Protein AF-A0A7S2HC19-F1 (afdb_monomer)

Sequence (156 aa):
CDGALRVVLGIREADRIEALALLLKNGTLLAQIEEARQACPVLFAEPGDLFKHRLDERMQSYDPDVFEYLGRTVAEPPSQNVSKPGSNAGGGVTPATPANWLMFRHIEGVGIGNEYRAINGGVRDVIGAWPRRDYWVYDQDGNYEDDVFCLPPEKC

Structure (mmCIF, N/CA/C/O backbone):
data_AF-A0A7S2HC19-F1
#
_entry.id   AF-A0A7S2HC19-F1
#
loop_
_atom_site.group_PDB
_atom_site.id
_atom_site.type_symbol
_atom_site.label_atom_id
_atom_site.label_alt_id
_atom_site.label_comp_id
_atom_site.label_asym_id
_atom_site.label_entity_id
_atom_site.label_seq_id
_atom_site.pdbx_PDB_ins_code
_atom_site.Cartn_x
_atom_site.Cartn_y
_atom_site.Cartn_z
_atom_site.occupancy
_atom_site.B_iso_or_equiv
_atom_site.auth_seq_id
_atom_site.auth_comp_id
_atom_site.auth_asym_id
_atom_site.auth_atom_id
_atom_site.pdbx_PDB_model_num
ATOM 1 N N . CYS A 1 1 ? 11.451 -30.133 36.064 1.00 52.66 1 CYS A N 1
ATOM 2 C CA . CYS A 1 1 ? 11.146 -28.701 36.276 1.00 52.66 1 CYS A CA 1
ATOM 3 C C . CYS A 1 1 ? 10.152 -28.116 35.255 1.00 52.66 1 CYS A C 1
ATOM 5 O O . CYS A 1 1 ? 10.095 -26.902 35.135 1.00 52.66 1 CYS A O 1
ATOM 7 N N . ASP A 1 2 ? 9.311 -28.923 34.589 1.00 51.03 2 ASP A N 1
ATOM 8 C CA . ASP A 1 2 ? 8.400 -28.439 33.527 1.00 51.03 2 ASP A CA 1
ATOM 9 C C . ASP A 1 2 ? 7.034 -27.919 34.011 1.00 51.03 2 ASP A C 1
ATOM 11 O O . ASP A 1 2 ? 6.373 -27.150 33.315 1.00 51.03 2 ASP A O 1
ATOM 15 N N . GLY A 1 3 ? 6.589 -28.309 35.210 1.00 48.28 3 GLY A N 1
ATOM 16 C CA . GLY A 1 3 ? 5.249 -27.963 35.704 1.00 48.28 3 GLY A CA 1
ATOM 17 C C . GLY A 1 3 ? 5.068 -26.478 36.036 1.00 48.28 3 GLY A C 1
ATOM 18 O O . GLY A 1 3 ? 4.022 -25.906 35.749 1.00 48.28 3 GLY A O 1
ATOM 19 N N . ALA A 1 4 ? 6.098 -25.830 36.586 1.00 50.53 4 ALA A N 1
ATOM 20 C CA . ALA A 1 4 ? 6.021 -24.425 36.991 1.00 50.53 4 ALA A CA 1
ATOM 21 C C . ALA A 1 4 ? 6.001 -23.461 35.789 1.00 50.53 4 ALA A C 1
ATOM 23 O O . ALA A 1 4 ? 5.319 -22.441 35.833 1.00 50.53 4 ALA A O 1
ATOM 24 N N . LEU A 1 5 ? 6.691 -23.803 34.692 1.00 43.38 5 LEU A N 1
ATOM 25 C CA . LEU A 1 5 ? 6.758 -22.959 33.494 1.00 43.38 5 LEU A CA 1
ATOM 26 C C . LEU A 1 5 ? 5.412 -22.915 32.747 1.00 43.38 5 LEU A C 1
ATOM 28 O O . LEU A 1 5 ? 4.987 -21.849 32.307 1.00 43.38 5 LEU A O 1
ATOM 32 N N . ARG A 1 6 ? 4.706 -24.055 32.662 1.00 45.81 6 ARG A N 1
ATOM 33 C CA . ARG A 1 6 ? 3.358 -24.133 32.065 1.00 45.81 6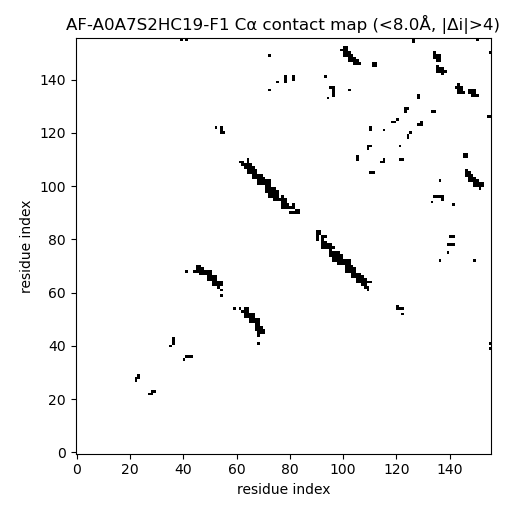 ARG A CA 1
ATOM 34 C C . ARG A 1 6 ? 2.318 -23.339 32.853 1.00 45.81 6 ARG A C 1
ATOM 36 O O . ARG A 1 6 ? 1.478 -22.685 32.246 1.00 45.81 6 ARG A O 1
ATOM 43 N N . VAL A 1 7 ? 2.394 -23.358 34.184 1.00 51.41 7 VAL A N 1
ATOM 44 C CA . VAL A 1 7 ? 1.471 -22.599 35.044 1.00 51.41 7 VAL A CA 1
ATOM 45 C C . VAL A 1 7 ? 1.694 -21.090 34.894 1.00 51.41 7 VAL A C 1
ATOM 47 O O . VAL A 1 7 ? 0.731 -20.345 34.754 1.00 51.41 7 VAL A O 1
ATOM 50 N N . VAL A 1 8 ? 2.948 -20.628 34.829 1.00 48.12 8 VAL A N 1
ATOM 51 C CA . VAL A 1 8 ? 3.264 -19.197 34.645 1.00 48.12 8 VAL A CA 1
ATOM 52 C C . VAL A 1 8 ? 2.847 -18.677 33.262 1.00 48.12 8 VAL A C 1
ATOM 54 O O . VAL A 1 8 ? 2.397 -17.536 33.155 1.00 48.12 8 VAL A O 1
ATOM 57 N N . LEU A 1 9 ? 2.956 -19.495 32.209 1.00 46.69 9 LEU A N 1
ATOM 58 C CA . LEU A 1 9 ? 2.470 -19.131 30.873 1.00 46.69 9 LEU A CA 1
ATOM 59 C C . LEU A 1 9 ? 0.935 -19.052 30.822 1.00 46.69 9 LEU A C 1
ATOM 61 O O . LEU A 1 9 ? 0.409 -18.078 30.291 1.00 46.69 9 LEU A O 1
ATOM 65 N N . GLY A 1 10 ? 0.228 -19.997 31.454 1.00 54.78 10 GLY A N 1
ATOM 66 C CA . GLY A 1 10 ? -1.239 -19.989 31.516 1.00 54.78 10 GLY A CA 1
ATOM 67 C C . GLY A 1 10 ? -1.827 -18.824 32.324 1.00 54.78 10 GLY A C 1
ATOM 68 O O . GLY A 1 10 ? -2.855 -18.273 31.941 1.00 54.78 10 GLY A O 1
ATOM 69 N N . ILE A 1 11 ? -1.155 -18.391 33.399 1.00 58.84 11 ILE A N 1
ATOM 70 C CA . ILE A 1 11 ? -1.579 -17.220 34.191 1.00 58.84 11 ILE A CA 1
ATOM 71 C C . ILE A 1 11 ? -1.459 -15.931 33.362 1.00 58.84 11 ILE A C 1
ATOM 73 O O . ILE A 1 11 ? -2.384 -15.128 33.327 1.00 58.84 11 ILE A O 1
ATOM 77 N N . ARG A 1 12 ? -0.367 -15.765 32.602 1.00 63.94 12 ARG A N 1
ATOM 78 C CA . ARG A 1 12 ? -0.167 -14.579 31.747 1.00 63.94 12 ARG A CA 1
ATOM 79 C C . ARG A 1 12 ? -1.137 -14.501 30.568 1.00 63.94 12 ARG A C 1
ATOM 81 O O . ARG A 1 12 ? -1.430 -13.401 30.102 1.00 63.94 12 ARG A O 1
ATOM 88 N N . GLU A 1 13 ? -1.604 -15.636 30.058 1.00 69.31 13 GLU A N 1
ATOM 89 C CA . GLU A 1 13 ? -2.648 -15.669 29.028 1.00 69.31 13 GLU A CA 1
ATOM 90 C C . GLU A 1 13 ? -4.023 -15.317 29.601 1.00 69.31 13 GLU A C 1
ATOM 92 O O . GLU A 1 13 ? -4.741 -14.529 28.987 1.00 69.31 13 GLU A O 1
ATOM 97 N N . ALA A 1 14 ? -4.362 -15.819 30.792 1.00 70.94 14 ALA A N 1
ATOM 98 C CA . ALA A 1 14 ? -5.612 -15.485 31.472 1.00 70.94 14 ALA A CA 1
ATOM 99 C C . ALA A 1 14 ? -5.708 -13.982 31.789 1.00 70.94 14 ALA A C 1
ATOM 101 O O . ALA A 1 14 ? -6.707 -13.352 31.442 1.00 70.94 14 ALA A O 1
ATOM 102 N N . ASP A 1 15 ? -4.635 -13.388 32.320 1.00 76.06 15 ASP A N 1
ATOM 103 C CA . ASP A 1 15 ? -4.573 -11.950 32.613 1.00 76.06 15 ASP A CA 1
ATOM 104 C C . ASP A 1 15 ? -4.735 -11.097 31.337 1.00 76.06 15 ASP A C 1
ATOM 106 O O . ASP A 1 15 ? -5.389 -10.051 31.341 1.00 76.06 15 ASP A O 1
ATOM 110 N N . ARG A 1 16 ? -4.173 -11.550 30.204 1.00 76.19 16 ARG A N 1
ATOM 111 C CA . ARG A 1 16 ? -4.327 -10.882 28.898 1.00 76.19 16 ARG A CA 1
ATOM 112 C C . ARG A 1 16 ? -5.751 -10.976 28.359 1.00 76.19 16 ARG A C 1
ATOM 114 O O . ARG A 1 16 ? -6.249 -9.994 27.811 1.00 76.19 16 ARG A O 1
ATOM 121 N N . ILE A 1 17 ? -6.398 -12.131 28.507 1.00 77.88 17 ILE A N 1
ATOM 122 C CA . ILE A 1 17 ? -7.790 -12.342 28.091 1.00 77.88 17 ILE A CA 1
ATOM 123 C C . ILE A 1 17 ? -8.732 -11.479 28.933 1.00 77.88 17 ILE A C 1
ATOM 125 O O . ILE A 1 17 ? -9.633 -10.849 28.382 1.00 77.88 17 ILE A O 1
ATOM 129 N N . GLU A 1 18 ? -8.509 -11.393 30.244 1.00 78.50 18 GLU A N 1
ATOM 130 C CA . GLU A 1 18 ? -9.337 -10.585 31.141 1.00 78.50 18 GLU A CA 1
ATOM 131 C C . GLU A 1 18 ? -9.161 -9.079 30.879 1.00 78.50 18 GLU A C 1
ATOM 133 O O . GLU A 1 18 ? -10.149 -8.345 30.805 1.00 78.50 18 GLU A O 1
ATOM 138 N N . ALA A 1 19 ? -7.932 -8.624 30.605 1.00 71.75 19 ALA A N 1
ATOM 139 C CA . ALA A 1 19 ? -7.665 -7.251 30.174 1.00 71.75 19 ALA A CA 1
ATOM 140 C C . ALA A 1 19 ? -8.330 -6.913 28.824 1.00 71.75 19 ALA A C 1
ATOM 142 O O . ALA A 1 19 ? -8.943 -5.853 28.688 1.00 71.75 19 ALA A O 1
ATOM 143 N N . LEU A 1 20 ? -8.264 -7.819 27.839 1.00 70.50 20 LEU A N 1
ATOM 144 C CA . LEU A 1 20 ? -8.956 -7.670 26.552 1.00 70.50 20 LEU A CA 1
ATOM 145 C C . LEU A 1 20 ? -10.477 -7.627 26.727 1.00 70.50 20 LEU A C 1
ATOM 147 O O . LEU A 1 20 ? -11.138 -6.780 26.129 1.00 70.50 20 LEU A O 1
ATOM 151 N N . ALA A 1 21 ? -11.031 -8.495 27.575 1.00 73.31 21 ALA A N 1
ATOM 152 C CA . ALA A 1 21 ? -12.456 -8.514 27.883 1.00 73.31 21 ALA A CA 1
ATOM 153 C C . ALA A 1 21 ? -12.907 -7.206 28.548 1.00 73.31 21 ALA A C 1
ATOM 155 O O . ALA A 1 21 ? -13.965 -6.685 28.204 1.00 73.31 21 ALA A O 1
ATOM 156 N N . LEU A 1 22 ? -12.100 -6.636 29.448 1.00 72.69 22 LEU A N 1
ATOM 157 C CA . LEU A 1 22 ? -12.386 -5.353 30.089 1.00 72.69 22 LEU A CA 1
ATOM 158 C C . LEU A 1 22 ? -12.333 -4.184 29.088 1.00 72.69 22 LEU A C 1
ATOM 160 O O . LEU A 1 22 ? -13.219 -3.329 29.093 1.00 72.69 22 LEU A O 1
ATOM 164 N N . LEU A 1 23 ? -11.336 -4.168 28.196 1.00 65.94 23 LEU A N 1
ATOM 165 C CA . LEU A 1 23 ? -11.201 -3.162 27.133 1.00 65.94 23 LEU A CA 1
ATOM 166 C C . LEU A 1 23 ? -12.343 -3.239 26.105 1.00 65.94 23 LEU A C 1
ATOM 168 O O . LEU A 1 23 ? -12.836 -2.205 25.652 1.00 65.94 23 LEU A O 1
ATOM 172 N N . LEU A 1 24 ? -12.799 -4.451 25.774 1.00 71.50 24 LEU A N 1
ATOM 173 C CA . LEU A 1 24 ? -13.993 -4.674 24.954 1.00 71.50 24 LEU A CA 1
ATOM 174 C C . LEU A 1 24 ? -15.256 -4.169 25.662 1.00 71.50 24 LEU A C 1
ATOM 176 O O . LEU A 1 24 ? -16.065 -3.467 25.059 1.00 71.50 24 LEU A O 1
ATOM 180 N N . LYS A 1 25 ? -15.411 -4.483 26.953 1.00 74.06 25 LYS A N 1
ATOM 181 C CA . LYS A 1 25 ? -16.595 -4.129 27.752 1.00 74.06 25 LYS A CA 1
ATOM 182 C C . LYS A 1 25 ? -16.734 -2.622 27.982 1.00 74.06 25 LYS A C 1
ATOM 184 O O . LYS A 1 25 ? -17.853 -2.132 28.095 1.00 74.06 25 LYS A O 1
ATOM 189 N N . ASN A 1 26 ? -15.617 -1.896 28.002 1.00 74.94 26 ASN A N 1
ATOM 190 C CA . ASN A 1 26 ? -15.588 -0.442 28.165 1.00 74.94 26 ASN A CA 1
ATOM 191 C C . ASN A 1 26 ? -15.689 0.326 26.833 1.00 74.94 26 ASN A C 1
ATOM 193 O O . ASN A 1 26 ? -15.662 1.554 26.843 1.00 74.94 26 ASN A O 1
ATOM 197 N N . GLY A 1 27 ? -15.770 -0.365 25.689 1.00 73.81 27 GLY A N 1
ATOM 198 C CA . GLY A 1 27 ? -15.866 0.253 24.360 1.00 73.81 27 GLY A CA 1
ATOM 199 C C . GLY A 1 27 ? -14.595 0.969 23.884 1.00 73.81 27 GLY A C 1
ATOM 200 O O . GLY A 1 27 ? -14.533 1.402 22.734 1.00 73.81 27 GLY A O 1
ATOM 201 N N . THR A 1 28 ? -13.558 1.057 24.722 1.00 79.06 28 THR A N 1
ATOM 202 C CA . THR A 1 28 ? -12.300 1.746 24.413 1.00 79.06 28 THR A CA 1
ATOM 203 C C . THR A 1 28 ? -11.525 1.044 23.305 1.00 79.06 28 THR A C 1
ATOM 205 O O . THR A 1 28 ? -10.952 1.718 22.457 1.00 79.06 28 THR A O 1
ATOM 208 N N . LEU A 1 29 ? -11.556 -0.293 23.255 1.00 79.25 29 LEU A N 1
ATOM 209 C CA . LEU A 1 29 ? -10.878 -1.043 22.193 1.00 79.25 29 LEU A CA 1
ATOM 210 C C . LEU A 1 29 ? -11.509 -0.803 20.818 1.00 79.25 29 LEU A C 1
ATOM 212 O O . LEU A 1 29 ? -10.794 -0.652 19.836 1.00 79.25 29 LEU A O 1
ATOM 216 N N . LEU A 1 30 ? -12.842 -0.754 20.743 1.00 82.38 30 LEU A N 1
ATOM 217 C CA . LEU A 1 30 ? -13.546 -0.519 19.480 1.00 82.38 30 LEU A CA 1
ATOM 218 C C . LEU A 1 30 ? -13.263 0.888 18.947 1.00 82.38 30 LEU A C 1
ATOM 220 O O . LEU A 1 30 ? -12.978 1.038 17.764 1.00 82.38 30 LEU A O 1
ATOM 224 N N . ALA A 1 31 ? -13.266 1.894 19.827 1.00 83.12 31 ALA A N 1
ATOM 225 C CA . ALA A 1 31 ? -12.891 3.259 19.468 1.00 83.12 31 ALA A CA 1
ATOM 226 C C . ALA A 1 31 ? -11.437 3.349 18.974 1.00 83.12 31 ALA A C 1
ATOM 228 O O . ALA A 1 31 ? -11.184 3.982 17.957 1.00 83.12 31 ALA A O 1
ATOM 229 N N . GLN A 1 32 ? -10.499 2.666 19.641 1.00 83.31 32 GLN A N 1
ATOM 230 C CA . GLN A 1 32 ? -9.091 2.631 19.227 1.00 83.31 32 GLN A CA 1
ATOM 231 C C . GLN A 1 32 ? -8.879 1.910 17.892 1.00 83.31 32 GLN A C 1
ATOM 233 O O . GLN A 1 32 ? -8.052 2.335 17.092 1.00 83.31 32 GLN A O 1
ATOM 238 N N . ILE A 1 33 ? -9.614 0.824 17.633 1.00 85.81 33 ILE A N 1
ATOM 239 C CA . ILE A 1 33 ? -9.564 0.125 16.342 1.00 85.81 33 ILE A CA 1
ATOM 240 C C . ILE A 1 33 ? -10.112 1.024 15.233 1.00 85.81 33 ILE A C 1
ATOM 242 O O . ILE A 1 33 ? -9.538 1.057 14.149 1.00 85.81 33 ILE A O 1
ATOM 246 N N . GLU A 1 34 ? -11.194 1.755 15.492 1.00 85.56 34 GLU A N 1
ATOM 247 C CA . GLU A 1 34 ? -11.772 2.676 14.515 1.00 85.56 34 GLU A CA 1
ATOM 248 C C . GLU A 1 34 ? -10.847 3.869 14.239 1.00 85.56 34 GLU A C 1
ATOM 250 O O . GLU A 1 34 ? -10.609 4.211 13.084 1.00 85.56 34 GLU A O 1
ATOM 255 N N . GLU A 1 35 ? -10.241 4.446 15.278 1.00 85.12 35 GLU A N 1
ATOM 256 C CA . GLU A 1 35 ? -9.218 5.486 15.137 1.00 85.12 35 GLU A CA 1
ATOM 257 C C . GLU A 1 35 ? -8.018 4.975 14.326 1.00 85.12 35 GLU A C 1
ATOM 259 O O . GLU A 1 35 ? -7.572 5.634 13.388 1.00 85.12 35 GLU A O 1
ATOM 264 N N . ALA A 1 36 ? -7.540 3.760 14.612 1.00 83.12 36 ALA A N 1
ATOM 265 C CA . ALA A 1 36 ? -6.468 3.130 13.847 1.00 83.12 36 ALA A CA 1
ATOM 266 C C . ALA A 1 36 ? -6.868 2.868 12.386 1.00 83.12 36 ALA A C 1
ATOM 268 O O . ALA A 1 36 ? -6.046 3.052 11.489 1.00 83.12 36 ALA A O 1
ATOM 269 N N . ARG A 1 37 ? -8.121 2.473 12.129 1.00 84.31 37 ARG A N 1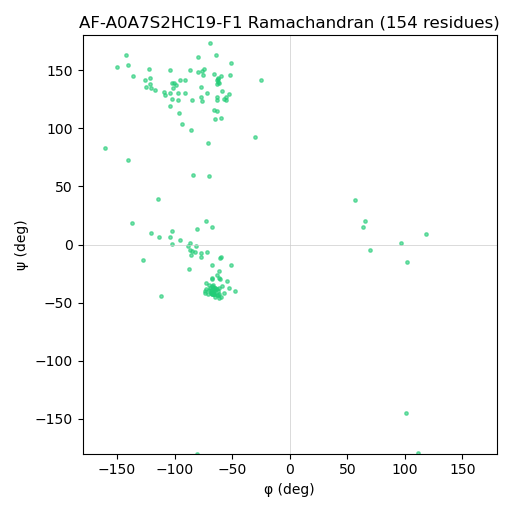
ATOM 270 C CA . ARG A 1 37 ? -8.659 2.268 10.776 1.00 84.31 37 ARG A CA 1
ATOM 271 C C . ARG A 1 37 ? -8.717 3.574 9.989 1.00 84.31 37 ARG A C 1
ATOM 273 O O . ARG A 1 37 ? -8.436 3.567 8.797 1.00 84.31 37 ARG A O 1
ATOM 280 N N . GLN A 1 38 ? -9.043 4.685 10.642 1.00 80.75 38 GLN A N 1
ATOM 281 C CA . GLN A 1 38 ? -9.041 6.007 10.015 1.00 80.75 38 GLN A CA 1
ATOM 282 C C . GLN A 1 38 ? -7.620 6.526 9.775 1.00 80.75 38 GLN A C 1
ATOM 284 O O . GLN A 1 38 ? -7.361 7.127 8.735 1.00 80.75 38 GLN A O 1
ATOM 289 N N . ALA A 1 39 ? -6.699 6.274 10.708 1.00 80.06 39 ALA A N 1
ATOM 290 C CA . ALA A 1 39 ? -5.313 6.719 10.610 1.00 80.06 39 ALA A CA 1
ATOM 291 C C . ALA A 1 39 ? -4.493 5.920 9.584 1.00 80.06 39 ALA A C 1
ATOM 293 O O . ALA A 1 39 ? -3.682 6.503 8.873 1.00 80.06 39 ALA A O 1
ATOM 294 N N . CYS A 1 40 ? -4.690 4.600 9.505 1.00 85.12 40 CYS A N 1
ATOM 295 C CA . CYS A 1 40 ? -3.937 3.715 8.615 1.00 85.12 40 CYS A CA 1
ATOM 296 C C . CYS A 1 40 ? -4.861 2.644 7.996 1.00 85.12 40 CYS A C 1
ATOM 298 O O . CYS A 1 40 ? -4.810 1.465 8.371 1.00 85.12 40 CYS A O 1
ATOM 300 N N . PRO A 1 41 ? -5.731 3.029 7.043 1.00 85.12 41 PRO A N 1
ATOM 301 C CA . PRO A 1 41 ? -6.776 2.153 6.506 1.00 85.12 41 PRO A CA 1
ATOM 302 C C . PRO A 1 41 ? -6.228 0.892 5.834 1.00 85.12 41 PRO A C 1
ATOM 304 O O . PRO A 1 41 ? -6.854 -0.163 5.904 1.00 85.12 41 PRO A O 1
ATOM 307 N N . VAL A 1 42 ? -5.024 0.958 5.257 1.00 86.81 42 VAL A N 1
ATOM 308 C CA . VAL A 1 42 ? -4.383 -0.188 4.593 1.00 86.81 42 VAL A CA 1
ATOM 309 C C . VAL A 1 42 ? -4.117 -1.368 5.537 1.00 86.81 42 VAL A C 1
ATOM 311 O O . VAL A 1 42 ? -4.129 -2.518 5.106 1.00 86.81 42 VAL A O 1
ATOM 314 N N . LEU A 1 43 ? -3.908 -1.130 6.840 1.00 84.25 43 LEU A N 1
ATOM 315 C CA . LEU A 1 43 ? -3.670 -2.219 7.798 1.00 84.25 43 LEU A CA 1
ATOM 316 C C . LEU A 1 43 ? -4.902 -3.105 8.001 1.00 84.25 43 LEU A C 1
ATOM 318 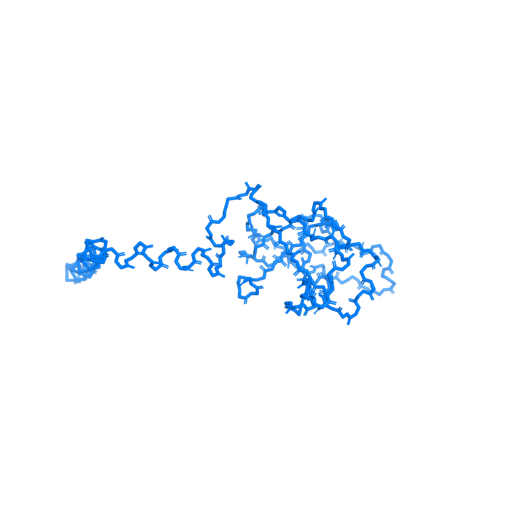O O . LEU A 1 43 ? -4.767 -4.225 8.492 1.00 84.25 43 LEU A O 1
ATOM 322 N N . PHE A 1 44 ? -6.077 -2.611 7.614 1.00 89.00 44 PHE A N 1
ATOM 323 C CA . PHE A 1 44 ? -7.362 -3.287 7.742 1.00 89.00 44 PHE A CA 1
ATOM 324 C C . PHE A 1 44 ? -7.982 -3.642 6.389 1.00 89.00 44 PHE A C 1
ATOM 326 O O . PHE A 1 44 ? -9.138 -4.060 6.361 1.00 89.00 44 PHE A O 1
ATOM 333 N N . ALA A 1 45 ? -7.244 -3.433 5.301 1.00 92.25 45 ALA A N 1
ATOM 334 C CA . ALA A 1 45 ? -7.736 -3.603 3.948 1.00 92.25 45 ALA A CA 1
ATOM 335 C C . ALA A 1 45 ? -7.594 -5.041 3.456 1.00 92.25 45 ALA A C 1
ATOM 337 O O . ALA A 1 45 ? -6.665 -5.767 3.833 1.00 92.25 45 ALA A O 1
ATOM 338 N N . GLU A 1 46 ? -8.502 -5.426 2.571 1.00 95.44 46 GLU A N 1
ATOM 339 C CA . GLU A 1 46 ? -8.488 -6.696 1.858 1.00 95.44 46 GLU A CA 1
ATOM 340 C C . GLU A 1 46 ? -8.022 -6.483 0.408 1.00 95.44 46 GLU A C 1
ATOM 342 O O . GLU A 1 46 ? -8.217 -5.401 -0.154 1.00 95.44 46 GLU A O 1
ATOM 347 N N . PRO A 1 47 ? -7.365 -7.475 -0.224 1.00 96.88 47 PRO A N 1
ATOM 348 C CA . PRO A 1 47 ? -7.005 -7.370 -1.634 1.00 96.88 47 PRO A CA 1
ATOM 349 C C . PRO A 1 47 ? -8.222 -7.025 -2.509 1.00 96.88 47 PRO A C 1
ATOM 351 O O . PRO A 1 47 ? -9.254 -7.688 -2.418 1.00 96.88 47 PRO A O 1
ATOM 354 N N . GLY A 1 48 ? -8.085 -6.001 -3.352 1.00 96.25 48 GLY A N 1
ATOM 355 C CA . GLY A 1 48 ? -9.166 -5.416 -4.153 1.00 96.25 48 GLY A CA 1
ATOM 356 C C . GLY A 1 48 ? -9.730 -4.103 -3.596 1.00 96.25 48 GLY A C 1
ATOM 357 O O . GLY A 1 48 ? -10.403 -3.374 -4.327 1.00 96.25 48 GLY A O 1
ATOM 358 N N . ASP A 1 49 ? -9.441 -3.758 -2.335 1.00 96.19 49 ASP A N 1
ATOM 359 C CA . ASP A 1 49 ? -9.848 -2.471 -1.764 1.00 96.19 49 ASP A CA 1
ATOM 360 C C . ASP A 1 49 ? -9.184 -1.298 -2.496 1.00 96.19 49 ASP A C 1
ATOM 362 O O . ASP A 1 49 ? -7.990 -1.324 -2.817 1.00 96.19 49 ASP A O 1
ATOM 366 N N . LEU A 1 50 ? -9.968 -0.243 -2.734 1.00 94.44 50 LEU A N 1
ATOM 367 C CA . LEU A 1 50 ? -9.534 0.939 -3.472 1.00 94.44 50 LEU A CA 1
ATOM 368 C C . LEU A 1 50 ? -9.192 2.106 -2.544 1.00 94.44 50 LEU A C 1
ATOM 370 O O . LEU A 1 50 ? -9.966 2.486 -1.666 1.00 94.44 50 LEU A O 1
ATOM 374 N N . PHE A 1 51 ? -8.066 2.750 -2.828 1.00 88.88 51 PHE A N 1
ATOM 375 C CA . PHE A 1 51 ? -7.553 3.917 -2.128 1.00 88.88 51 PHE A CA 1
ATOM 376 C C . PHE A 1 51 ? -7.495 5.094 -3.082 1.00 88.88 51 PHE A C 1
ATOM 378 O O . PHE A 1 51 ? -6.982 4.984 -4.193 1.00 88.88 51 PHE A O 1
ATOM 385 N N . LYS A 1 52 ? -7.994 6.241 -2.629 1.00 87.75 52 LYS A N 1
ATOM 386 C CA . LYS A 1 52 ? -7.856 7.500 -3.356 1.00 87.75 52 LYS A CA 1
ATOM 387 C C . LYS A 1 52 ? -6.797 8.340 -2.676 1.00 87.75 52 LYS A C 1
ATOM 389 O O . LYS A 1 52 ? -6.957 8.707 -1.514 1.00 87.75 52 LYS A O 1
ATOM 394 N N . HIS A 1 53 ? -5.742 8.665 -3.405 1.00 79.81 53 HIS A N 1
ATOM 395 C CA . HIS A 1 53 ? -4.771 9.654 -2.974 1.00 79.81 53 HIS A CA 1
ATOM 396 C C . HIS A 1 53 ? -5.033 10.948 -3.729 1.00 79.81 53 HIS A C 1
ATOM 398 O O . HIS A 1 53 ? -5.053 10.979 -4.960 1.00 79.81 53 HIS A O 1
ATOM 404 N N . ARG A 1 54 ? -5.225 12.034 -2.985 1.00 70.31 54 ARG A N 1
ATOM 405 C CA . ARG A 1 54 ? -5.211 13.366 -3.571 1.00 70.31 54 ARG A CA 1
ATOM 406 C C . ARG A 1 54 ? -3.825 13.950 -3.356 1.00 70.31 54 ARG A C 1
ATOM 408 O O . ARG A 1 54 ? -3.375 14.042 -2.216 1.00 70.31 54 ARG A O 1
ATOM 415 N N . LEU A 1 55 ? -3.192 14.360 -4.450 1.00 63.19 55 LEU A N 1
ATOM 416 C CA . LEU A 1 55 ? -2.067 15.289 -4.406 1.00 63.19 55 LEU A CA 1
ATOM 417 C C . LEU A 1 55 ? -2.492 16.518 -3.578 1.00 63.19 55 LEU A C 1
ATOM 419 O O . LEU A 1 55 ? -3.671 16.874 -3.598 1.00 63.19 55 LEU A O 1
ATOM 423 N N . ASP A 1 56 ? -1.549 17.106 -2.834 1.00 63.81 56 ASP A N 1
ATOM 424 C CA . ASP A 1 56 ? -1.687 18.296 -1.966 1.00 63.81 56 ASP A CA 1
ATOM 425 C C . ASP A 1 56 ? -2.846 19.236 -2.377 1.00 63.81 56 ASP A C 1
ATOM 427 O O . ASP A 1 56 ? -3.054 19.501 -3.560 1.00 63.81 56 ASP A O 1
ATOM 431 N N . GLU A 1 57 ? -3.577 19.818 -1.416 1.00 61.00 57 GLU A N 1
ATOM 432 C CA . GLU A 1 57 ? -4.624 20.827 -1.664 1.00 61.00 57 GLU A CA 1
ATOM 433 C C . GLU A 1 57 ? -4.182 22.002 -2.554 1.00 61.00 57 GLU A C 1
ATOM 435 O O . GLU A 1 57 ? -5.026 22.720 -3.086 1.00 61.00 57 GLU A O 1
ATOM 440 N N . ARG A 1 58 ? -2.878 22.220 -2.731 1.00 58.81 58 ARG A N 1
ATOM 441 C CA . ARG A 1 58 ? -2.285 23.198 -3.658 1.00 58.81 58 ARG A CA 1
ATOM 442 C C . ARG A 1 58 ? -2.295 22.749 -5.126 1.00 58.81 58 ARG A C 1
ATOM 444 O O . ARG A 1 58 ? -2.030 23.562 -6.007 1.00 58.81 58 ARG A O 1
ATOM 451 N N . MET A 1 59 ? -2.616 21.488 -5.397 1.00 56.62 59 MET A N 1
ATOM 452 C CA . MET A 1 59 ? -2.622 20.826 -6.706 1.00 56.62 59 MET A CA 1
ATOM 453 C C . MET A 1 59 ? -4.042 20.424 -7.145 1.00 56.62 59 MET A C 1
ATOM 455 O O . MET A 1 59 ? -4.255 19.373 -7.742 1.00 56.62 59 MET A O 1
ATOM 459 N N . GLN A 1 60 ? -5.031 21.286 -6.881 1.00 58.59 60 GLN A N 1
ATOM 460 C CA . GLN A 1 60 ? -6.468 21.032 -7.116 1.00 58.59 60 GLN A CA 1
ATOM 461 C C . GLN A 1 60 ? -6.855 20.733 -8.573 1.00 58.59 60 GLN A C 1
ATOM 463 O O . GLN A 1 60 ? -7.994 20.344 -8.820 1.00 58.59 60 GLN A O 1
ATOM 468 N N . SER A 1 61 ? -5.948 20.942 -9.529 1.00 62.59 61 SER A N 1
ATOM 469 C CA . SER A 1 61 ? -6.177 20.714 -10.956 1.00 62.59 61 SER A CA 1
ATOM 470 C C . SER A 1 61 ? -5.956 19.272 -11.412 1.00 62.59 61 SER A C 1
ATOM 472 O O . SER A 1 61 ? -6.186 18.995 -12.584 1.00 62.59 61 SER A O 1
ATOM 474 N N . TYR A 1 62 ? -5.476 18.382 -10.540 1.00 66.94 62 TYR A N 1
ATOM 475 C CA . TYR A 1 62 ? -5.236 16.985 -10.893 1.00 66.94 62 TYR A CA 1
ATOM 476 C C . TYR A 1 62 ? -6.346 16.083 -10.368 1.00 66.94 62 TYR A C 1
ATOM 478 O O . TYR A 1 62 ? -6.817 16.238 -9.235 1.00 66.94 62 TYR A O 1
ATOM 486 N N . ASP A 1 63 ? -6.734 15.126 -11.206 1.00 74.44 63 ASP A N 1
ATOM 487 C CA . ASP A 1 63 ? -7.602 14.035 -10.794 1.00 74.44 63 ASP A CA 1
ATOM 488 C C . ASP A 1 63 ? -6.907 13.209 -9.700 1.00 74.44 63 ASP A C 1
ATOM 490 O O . ASP A 1 63 ? -5.682 13.051 -9.726 1.00 74.44 63 ASP A O 1
ATOM 494 N N . PRO A 1 64 ? -7.660 12.723 -8.698 1.00 80.38 64 PRO A N 1
ATOM 495 C CA . PRO A 1 64 ? -7.094 11.884 -7.654 1.00 80.38 64 PRO A CA 1
ATOM 496 C C . PRO A 1 64 ? -6.563 10.583 -8.255 1.00 80.38 64 PRO A C 1
ATOM 498 O O . PRO A 1 64 ? -7.206 9.982 -9.114 1.00 80.38 64 PRO A O 1
ATOM 501 N N . ASP A 1 65 ? -5.427 10.119 -7.746 1.00 82.88 65 ASP A N 1
ATOM 502 C CA . ASP A 1 65 ? -4.917 8.804 -8.100 1.00 82.88 65 ASP A CA 1
ATOM 503 C C . ASP A 1 65 ? -5.706 7.727 -7.351 1.00 82.88 65 ASP A C 1
ATOM 505 O O . ASP A 1 65 ? -5.965 7.839 -6.145 1.00 82.88 65 ASP A O 1
ATOM 509 N N . VAL A 1 66 ? -6.080 6.675 -8.074 1.00 88.94 66 VAL A N 1
ATOM 510 C CA . VAL A 1 66 ? -6.772 5.505 -7.538 1.00 88.94 66 VAL A CA 1
ATOM 511 C C . VAL A 1 66 ? -5.815 4.325 -7.532 1.00 88.94 66 VAL A C 1
ATOM 513 O O . VAL A 1 66 ? -5.209 3.986 -8.551 1.00 88.94 66 VAL A O 1
ATOM 516 N N . PHE A 1 67 ? -5.710 3.685 -6.375 1.00 90.94 67 PHE A N 1
ATOM 517 C CA . PHE A 1 67 ? -4.874 2.518 -6.152 1.00 90.94 67 PHE A CA 1
ATOM 518 C C . PHE A 1 67 ? -5.723 1.352 -5.678 1.00 90.94 67 PHE A C 1
ATOM 520 O O . PHE A 1 67 ? -6.578 1.526 -4.817 1.00 90.94 67 PHE A O 1
ATOM 5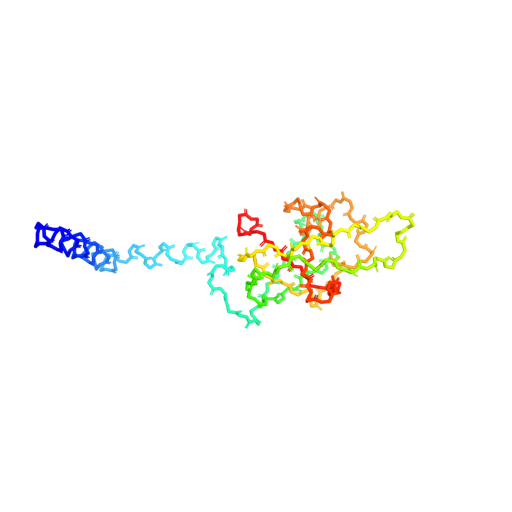27 N N . GLU A 1 68 ? -5.448 0.165 -6.189 1.00 94.31 68 GLU A N 1
ATOM 528 C CA . GLU A 1 68 ? -5.971 -1.092 -5.670 1.00 94.31 68 GLU A CA 1
ATOM 529 C C . GLU A 1 68 ? -4.924 -1.722 -4.752 1.00 94.31 68 GLU A C 1
ATOM 531 O O . GLU A 1 68 ? -3.758 -1.850 -5.129 1.00 94.31 68 GLU A O 1
ATOM 536 N N . TYR A 1 69 ? -5.320 -2.125 -3.549 1.00 95.44 69 TYR A N 1
ATOM 537 C CA . TYR A 1 69 ? -4.457 -2.901 -2.666 1.00 95.44 69 TYR A CA 1
ATOM 538 C C . TYR A 1 69 ? -4.407 -4.359 -3.125 1.00 95.44 69 TYR A C 1
ATOM 540 O O . TYR A 1 69 ? -5.435 -5.007 -3.285 1.00 95.44 69 TYR A O 1
ATOM 548 N N . LEU A 1 70 ? -3.202 -4.894 -3.319 1.00 95.44 70 LEU A N 1
ATOM 549 C CA . LEU A 1 70 ? -2.984 -6.265 -3.796 1.00 95.44 70 LEU A CA 1
ATOM 550 C C . LEU A 1 70 ? -2.592 -7.237 -2.674 1.00 95.44 70 LEU A C 1
ATOM 552 O O . LEU A 1 70 ? -2.351 -8.416 -2.928 1.00 95.44 70 LEU A O 1
ATOM 556 N N . GLY A 1 71 ? -2.504 -6.760 -1.432 1.00 95.12 71 GLY A N 1
ATOM 557 C CA . GLY A 1 71 ? -2.026 -7.547 -0.302 1.00 95.12 71 GLY A CA 1
ATOM 558 C C . GLY A 1 71 ? -0.577 -7.233 0.055 1.00 95.12 71 GLY A C 1
ATOM 559 O O . GLY A 1 71 ? -0.132 -6.087 -0.009 1.00 95.12 71 GLY A O 1
ATOM 560 N N . ARG A 1 72 ? 0.162 -8.255 0.489 1.00 94.38 72 ARG A N 1
ATOM 561 C CA . ARG A 1 72 ? 1.537 -8.105 0.969 1.00 94.38 72 ARG A CA 1
ATOM 562 C C . ARG A 1 72 ? 2.497 -8.956 0.163 1.00 94.38 72 ARG A C 1
ATOM 564 O O . ARG A 1 72 ? 2.180 -10.091 -0.184 1.00 94.38 72 ARG A O 1
ATOM 571 N N . THR A 1 73 ? 3.688 -8.422 -0.068 1.00 92.25 73 THR A N 1
ATOM 572 C CA . THR A 1 73 ? 4.764 -9.151 -0.730 1.00 92.25 73 THR A CA 1
ATOM 573 C C . THR A 1 73 ? 5.157 -10.385 0.080 1.00 92.25 73 THR A C 1
ATOM 575 O O . THR A 1 73 ? 5.283 -10.351 1.311 1.00 92.25 73 THR A O 1
ATOM 578 N N . VAL A 1 74 ? 5.394 -11.487 -0.621 1.00 89.44 74 VAL A N 1
ATOM 579 C CA . VAL A 1 74 ? 6.028 -12.676 -0.051 1.00 89.44 74 VAL A CA 1
ATOM 580 C C . VAL A 1 74 ? 7.531 -12.544 -0.275 1.00 89.44 74 VAL A C 1
ATOM 582 O O . VAL A 1 74 ? 7.958 -12.015 -1.296 1.00 89.44 74 VAL A O 1
ATOM 585 N N . ALA A 1 75 ? 8.341 -12.967 0.699 1.00 76.62 75 ALA A N 1
ATOM 586 C CA . ALA A 1 75 ? 9.790 -12.980 0.536 1.00 76.62 75 ALA A CA 1
ATOM 587 C C . ALA A 1 75 ? 10.151 -13.878 -0.654 1.00 76.62 75 ALA A C 1
ATOM 589 O O . ALA A 1 75 ? 10.038 -15.100 -0.543 1.00 76.62 75 ALA A O 1
ATOM 590 N N . GLU A 1 76 ? 10.597 -13.296 -1.762 1.00 71.06 76 GLU A N 1
ATOM 591 C CA . GLU A 1 76 ? 11.141 -14.073 -2.870 1.00 71.06 76 GLU A CA 1
ATOM 592 C C . GLU A 1 76 ? 12.674 -14.033 -2.833 1.00 71.06 76 GLU A C 1
ATOM 594 O O . GLU A 1 76 ? 13.269 -12.998 -2.506 1.00 71.06 76 GLU A O 1
ATOM 599 N N . PRO A 1 77 ? 13.354 -15.161 -3.101 1.00 64.75 77 PRO A N 1
ATOM 600 C CA . PRO A 1 77 ? 14.803 -15.161 -3.200 1.00 64.75 77 PRO A CA 1
ATOM 601 C C . PRO A 1 77 ? 15.235 -14.253 -4.364 1.00 64.75 77 PRO A C 1
ATOM 603 O O . PRO A 1 77 ? 14.578 -14.240 -5.404 1.00 64.75 77 PRO A O 1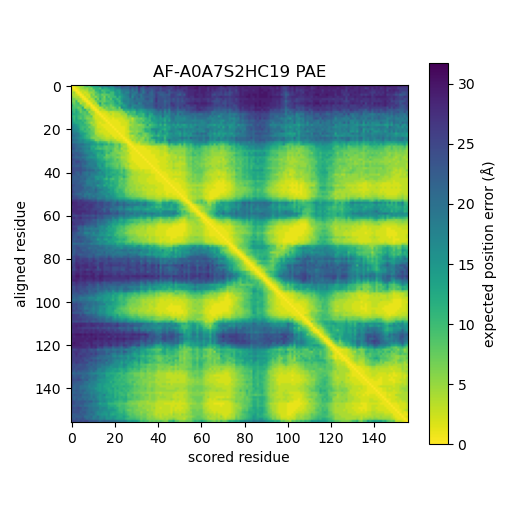
ATOM 606 N N . PRO A 1 78 ? 16.347 -13.509 -4.233 1.00 65.75 78 PRO A N 1
ATOM 607 C CA . PRO A 1 78 ? 16.850 -12.690 -5.328 1.00 65.75 78 PRO A CA 1
ATOM 608 C C . PRO A 1 78 ? 17.107 -13.564 -6.558 1.00 65.75 78 PRO A C 1
ATOM 610 O O . PRO A 1 78 ? 17.858 -14.543 -6.482 1.00 65.75 78 PRO A O 1
ATOM 613 N N . SER A 1 79 ? 16.502 -13.202 -7.690 1.00 63.28 79 SER A N 1
ATOM 614 C CA . SER A 1 79 ? 16.742 -13.895 -8.953 1.00 63.28 79 SER A CA 1
ATOM 615 C C . SER A 1 79 ? 18.192 -13.668 -9.386 1.00 63.28 79 SER A C 1
ATOM 617 O O . SER A 1 79 ? 18.630 -12.537 -9.613 1.00 63.28 79 SER A O 1
ATOM 619 N N . GLN A 1 80 ? 18.977 -14.748 -9.448 1.00 58.31 80 GLN A N 1
ATOM 620 C CA . GLN A 1 80 ? 20.425 -14.661 -9.663 1.00 58.31 80 GLN A CA 1
ATOM 621 C C . GLN A 1 80 ? 20.831 -14.371 -11.118 1.00 58.31 80 GLN A C 1
ATOM 623 O O . GLN A 1 80 ? 22.010 -14.128 -11.352 1.00 58.31 80 GLN A O 1
ATOM 628 N N . ASN A 1 81 ? 19.910 -14.371 -12.094 1.00 52.94 81 ASN A N 1
ATOM 629 C CA . ASN A 1 81 ? 20.296 -14.457 -13.513 1.00 52.94 81 ASN A CA 1
ATOM 630 C C . ASN A 1 81 ? 19.559 -13.529 -14.493 1.00 52.94 81 ASN A C 1
ATOM 632 O O . ASN A 1 81 ? 19.623 -13.747 -15.704 1.00 52.94 81 ASN A O 1
ATOM 636 N N . VAL A 1 82 ? 18.901 -12.467 -14.029 1.00 54.78 82 VAL A N 1
ATOM 637 C CA . VAL A 1 82 ? 18.165 -11.585 -14.949 1.00 54.78 82 VAL A CA 1
ATOM 638 C C . VAL A 1 82 ? 19.107 -10.539 -15.523 1.00 54.78 82 VAL A C 1
ATOM 640 O O . VAL A 1 82 ? 19.446 -9.532 -14.903 1.00 54.78 82 VAL A O 1
ATOM 643 N N . SER A 1 83 ? 19.571 -10.811 -16.740 1.00 51.56 83 SER A N 1
ATOM 644 C CA . SER A 1 83 ? 20.337 -9.853 -17.531 1.00 51.56 83 SER A CA 1
ATOM 645 C C . SER A 1 83 ? 19.424 -8.675 -17.867 1.00 51.56 83 SER A C 1
ATOM 647 O O . SER A 1 83 ? 18.506 -8.813 -18.672 1.00 51.56 83 SER A O 1
ATOM 649 N N . LYS A 1 84 ? 19.648 -7.519 -17.238 1.00 52.94 84 LYS A N 1
ATOM 650 C CA . LYS A 1 84 ? 18.866 -6.305 -17.503 1.00 52.94 84 LYS A CA 1
ATOM 651 C C . LYS A 1 84 ? 18.898 -5.951 -18.997 1.00 52.94 84 LYS A C 1
ATOM 653 O O . LYS A 1 84 ? 19.991 -5.753 -19.540 1.00 52.94 84 LYS A O 1
ATOM 658 N N . PRO A 1 85 ? 17.742 -5.755 -19.653 1.00 45.78 85 PRO A N 1
ATOM 659 C CA . PRO A 1 85 ? 17.712 -5.126 -20.963 1.00 45.78 85 PRO A CA 1
ATOM 660 C C . PRO A 1 85 ? 18.238 -3.688 -20.829 1.00 45.78 85 PRO A C 1
ATOM 662 O O . PRO A 1 85 ? 17.653 -2.863 -20.131 1.00 45.78 85 PRO A O 1
ATOM 665 N N . GLY A 1 86 ? 19.376 -3.389 -21.462 1.00 55.50 86 GLY A N 1
ATOM 666 C CA . GLY A 1 86 ? 19.918 -2.028 -21.563 1.00 55.50 86 GLY A CA 1
ATOM 667 C C . GLY A 1 86 ? 20.995 -1.622 -20.547 1.00 55.50 86 GLY A C 1
ATOM 668 O O . GLY A 1 86 ? 21.481 -0.495 -20.634 1.00 55.50 86 GLY A O 1
ATOM 669 N N . SER A 1 87 ? 21.434 -2.493 -19.625 1.00 49.44 87 SER A N 1
ATOM 670 C CA . SER A 1 87 ? 22.623 -2.192 -18.809 1.00 49.44 87 SER A CA 1
ATOM 671 C C . SER A 1 87 ? 23.888 -2.781 -19.437 1.00 49.44 87 SER A C 1
ATOM 673 O O . SER A 1 87 ? 24.169 -3.966 -19.297 1.00 49.44 87 SER A O 1
ATOM 675 N N . ASN A 1 88 ? 24.707 -1.933 -20.060 1.00 50.56 88 ASN A N 1
ATOM 676 C CA . ASN A 1 88 ? 26.051 -2.286 -20.548 1.00 50.56 88 ASN A CA 1
ATOM 677 C C . ASN A 1 88 ? 27.093 -2.463 -19.416 1.00 50.56 88 ASN A C 1
ATOM 679 O O . ASN A 1 88 ? 28.294 -2.367 -19.653 1.00 50.56 88 ASN A O 1
ATOM 683 N N . ALA A 1 89 ? 26.655 -2.694 -18.178 1.00 45.47 89 ALA A N 1
ATOM 684 C CA . ALA A 1 89 ? 27.513 -2.903 -17.018 1.00 45.47 89 ALA A CA 1
ATOM 685 C C . ALA A 1 89 ? 27.134 -4.239 -16.370 1.00 45.47 89 ALA A C 1
ATOM 687 O O . ALA A 1 89 ? 25.951 -4.554 -16.269 1.00 45.47 89 ALA A O 1
ATOM 688 N N . GLY A 1 90 ? 28.152 -5.025 -16.014 1.00 45.53 90 GLY A N 1
ATOM 689 C CA . GLY A 1 90 ? 28.073 -6.457 -15.723 1.00 45.53 90 GLY A CA 1
ATOM 690 C C . GLY A 1 90 ? 26.993 -6.885 -14.729 1.00 45.53 90 GLY A C 1
ATOM 691 O O . GLY A 1 90 ? 26.550 -6.092 -13.904 1.00 45.53 90 GLY A O 1
ATOM 692 N N . GLY A 1 91 ? 26.605 -8.161 -14.847 1.00 46.78 91 GLY A N 1
ATOM 693 C CA . GLY A 1 91 ? 25.515 -8.836 -14.134 1.00 46.78 91 GLY A CA 1
ATOM 694 C C . GLY A 1 91 ? 25.236 -8.286 -12.739 1.00 46.78 91 GLY A C 1
ATOM 695 O O . GLY A 1 91 ? 25.849 -8.695 -11.756 1.00 46.78 91 GLY A O 1
ATOM 696 N N . GLY A 1 92 ? 24.311 -7.332 -12.671 1.00 55.84 92 GLY A N 1
ATOM 697 C CA . GLY A 1 92 ? 23.792 -6.819 -11.419 1.00 55.84 92 GLY A CA 1
ATOM 698 C C . GLY A 1 92 ? 22.661 -7.723 -10.966 1.00 55.84 92 GLY A C 1
ATOM 699 O O . GLY A 1 92 ? 21.705 -7.911 -11.711 1.00 55.84 92 GLY A O 1
ATOM 700 N N . VAL A 1 93 ? 22.772 -8.259 -9.754 1.00 60.72 93 VAL A N 1
ATOM 701 C CA . VAL A 1 93 ? 21.688 -8.985 -9.084 1.00 60.72 93 VAL A CA 1
ATOM 702 C C . VAL A 1 93 ? 20.458 -8.074 -9.036 1.00 60.72 93 VAL A C 1
ATOM 704 O O . VAL A 1 93 ? 20.550 -6.939 -8.555 1.00 60.72 93 VAL A O 1
ATOM 707 N N . THR A 1 94 ? 19.323 -8.534 -9.564 1.00 63.19 94 THR A N 1
ATOM 708 C CA . THR A 1 94 ? 18.048 -7.828 -9.391 1.00 63.19 94 THR A CA 1
ATOM 709 C C . THR A 1 94 ? 17.721 -7.829 -7.897 1.00 63.19 94 THR A C 1
ATOM 711 O O . THR A 1 94 ? 17.787 -8.892 -7.273 1.00 63.19 94 THR A O 1
ATOM 714 N N . PRO A 1 95 ? 17.443 -6.666 -7.280 1.00 66.75 95 PRO A N 1
ATOM 715 C CA . PRO A 1 95 ? 17.099 -6.634 -5.867 1.00 66.75 95 PRO A CA 1
ATOM 716 C C . PRO A 1 95 ? 15.854 -7.492 -5.627 1.00 66.75 95 PRO A C 1
ATOM 718 O O . PRO A 1 95 ? 14.880 -7.392 -6.365 1.00 66.75 95 PRO A O 1
ATOM 721 N N . ALA A 1 96 ? 15.908 -8.352 -4.609 1.00 74.88 96 ALA A N 1
ATOM 722 C CA . ALA A 1 96 ? 14.745 -9.120 -4.181 1.00 74.88 96 ALA A CA 1
ATOM 723 C C . ALA A 1 96 ? 13.647 -8.171 -3.695 1.00 74.88 96 ALA A C 1
ATOM 725 O O . ALA A 1 96 ? 13.942 -7.207 -2.979 1.00 74.88 96 ALA A O 1
ATOM 726 N N . THR A 1 97 ? 12.389 -8.463 -4.030 1.00 83.81 97 THR A N 1
ATOM 727 C CA . THR A 1 97 ? 11.260 -7.746 -3.438 1.00 83.81 97 THR A CA 1
ATOM 728 C C . THR A 1 97 ? 11.231 -8.014 -1.929 1.00 83.81 97 THR A C 1
ATOM 730 O O . THR A 1 97 ? 11.206 -9.176 -1.511 1.00 83.81 97 THR A O 1
ATOM 733 N N . PRO A 1 98 ? 11.255 -6.965 -1.084 1.00 85.75 98 PRO A N 1
ATOM 734 C CA . PRO A 1 98 ? 11.217 -7.134 0.362 1.00 85.75 98 PRO A CA 1
ATOM 735 C C . PRO A 1 98 ? 9.948 -7.860 0.792 1.00 85.75 98 PRO A C 1
ATOM 737 O O . PRO A 1 98 ? 8.892 -7.640 0.211 1.00 85.75 98 PRO A O 1
ATOM 740 N N . ALA A 1 99 ? 10.030 -8.685 1.830 1.00 89.94 99 ALA A N 1
ATOM 741 C CA . ALA A 1 99 ? 8.877 -9.391 2.377 1.00 89.94 99 ALA A CA 1
ATOM 742 C C . ALA A 1 99 ? 7.962 -8.462 3.188 1.00 89.94 99 ALA A C 1
ATOM 744 O O . ALA A 1 99 ? 8.442 -7.543 3.855 1.00 89.94 99 ALA A O 1
ATOM 745 N N . ASN A 1 100 ? 6.666 -8.780 3.235 1.00 90.88 100 ASN A N 1
ATOM 746 C CA . ASN A 1 100 ? 5.666 -8.141 4.096 1.00 90.88 100 ASN A CA 1
ATOM 747 C C . ASN A 1 100 ? 5.410 -6.643 3.813 1.00 90.88 100 ASN A C 1
ATOM 749 O O . ASN A 1 100 ? 4.797 -5.951 4.633 1.00 90.88 100 ASN A O 1
ATOM 753 N N . TRP A 1 101 ? 5.854 -6.140 2.663 1.00 92.06 101 TRP A N 1
ATOM 754 C CA . TRP A 1 101 ? 5.550 -4.793 2.183 1.00 92.06 101 TRP A CA 1
ATOM 755 C C . TRP A 1 101 ? 4.155 -4.762 1.561 1.00 92.06 101 TRP A C 1
ATOM 757 O O . TRP A 1 101 ? 3.689 -5.755 1.011 1.00 92.06 101 TRP A O 1
ATOM 767 N N . LEU A 1 102 ? 3.480 -3.625 1.673 1.00 91.81 102 LEU A N 1
ATOM 768 C CA . LEU A 1 102 ? 2.128 -3.392 1.174 1.00 91.81 102 LEU A CA 1
ATOM 769 C C . LEU A 1 102 ? 2.175 -3.202 -0.340 1.00 91.81 102 LEU A C 1
ATOM 771 O O . LEU A 1 102 ? 2.906 -2.335 -0.806 1.00 91.81 102 LEU A O 1
ATOM 775 N N . MET A 1 103 ? 1.430 -3.998 -1.101 1.00 93.25 103 MET A N 1
ATOM 776 C CA . MET A 1 103 ? 1.410 -3.944 -2.562 1.00 93.25 103 MET A CA 1
ATOM 777 C C . MET A 1 103 ? 0.214 -3.152 -3.071 1.00 93.25 103 MET A C 1
ATOM 779 O O . MET A 1 103 ? -0.908 -3.351 -2.607 1.00 93.25 103 MET A O 1
ATOM 783 N N . PHE A 1 104 ? 0.449 -2.319 -4.078 1.00 91.94 104 PHE A N 1
ATOM 784 C CA . PHE A 1 104 ? -0.577 -1.507 -4.713 1.00 91.94 104 PHE A CA 1
ATOM 785 C C . PHE A 1 104 ? -0.441 -1.536 -6.231 1.00 91.94 104 PHE A C 1
ATOM 787 O O . PHE A 1 104 ? 0.673 -1.535 -6.758 1.00 91.94 104 PHE A O 1
ATOM 794 N N . ARG A 1 105 ? -1.582 -1.506 -6.920 1.00 92.06 105 ARG A N 1
ATOM 795 C CA . ARG A 1 105 ? -1.695 -1.298 -8.365 1.00 92.06 105 ARG A CA 1
ATOM 796 C C . ARG A 1 105 ? -2.292 0.076 -8.626 1.00 92.06 105 ARG A C 1
ATOM 798 O O . ARG A 1 105 ? -3.315 0.418 -8.042 1.00 92.06 105 ARG A O 1
ATOM 805 N N . HIS A 1 106 ? -1.678 0.860 -9.500 1.00 88.75 106 HIS A N 1
ATOM 806 C CA . HIS A 1 106 ? -2.292 2.075 -10.032 1.00 88.75 106 HIS A CA 1
ATOM 807 C C . HIS A 1 106 ? -3.419 1.707 -10.993 1.00 88.75 106 HIS A C 1
ATOM 809 O O . HIS A 1 106 ? -3.217 0.881 -11.879 1.00 88.75 106 HIS A O 1
ATOM 815 N N . ILE A 1 107 ? -4.595 2.303 -10.816 1.00 89.38 107 ILE A N 1
ATOM 816 C CA . ILE A 1 107 ? -5.767 2.034 -11.659 1.00 89.38 107 ILE A CA 1
ATOM 817 C C . ILE A 1 107 ? -6.121 3.252 -12.508 1.00 89.38 107 ILE A C 1
ATOM 819 O O . ILE A 1 107 ? -6.423 3.123 -13.692 1.00 89.38 107 ILE A O 1
ATOM 823 N N . GLU A 1 108 ? -6.110 4.436 -11.898 1.00 85.94 108 GLU A N 1
ATOM 824 C CA . GLU A 1 108 ? -6.571 5.673 -12.522 1.00 85.94 108 GLU A CA 1
ATOM 825 C C . GLU A 1 108 ? -5.802 6.870 -11.962 1.00 85.94 108 GLU A C 1
ATOM 827 O O . GLU A 1 108 ? -5.348 6.854 -10.817 1.00 85.94 108 GLU A O 1
ATOM 832 N N . GLY A 1 109 ? -5.685 7.914 -12.777 1.00 78.31 109 GLY A N 1
ATOM 833 C CA . GLY A 1 109 ? -4.955 9.136 -12.472 1.00 78.31 109 GLY A CA 1
ATOM 834 C C . GLY A 1 109 ? -3.703 9.260 -13.331 1.00 78.31 109 GLY A C 1
ATOM 835 O O . GLY A 1 109 ? -3.413 8.427 -14.189 1.00 78.31 109 GLY A O 1
ATOM 836 N N . VAL A 1 110 ? -2.952 10.334 -13.124 1.00 69.00 110 VAL A N 1
ATOM 837 C CA . VAL A 1 110 ? -1.734 10.631 -13.900 1.00 69.00 110 VAL A CA 1
ATOM 838 C C . VAL A 1 110 ? -0.458 10.284 -13.122 1.00 69.00 110 VAL A C 1
ATOM 840 O O . VAL A 1 110 ? 0.645 10.672 -13.511 1.00 69.00 110 VAL A O 1
ATOM 843 N N . GLY A 1 111 ? -0.598 9.564 -12.003 1.00 59.72 111 GLY A N 1
ATOM 844 C CA . GLY A 1 111 ? 0.395 9.538 -10.943 1.00 59.72 111 GLY A CA 1
ATOM 845 C C . GLY A 1 111 ? 1.562 8.553 -11.043 1.00 59.72 111 GLY A C 1
ATOM 846 O O . GLY A 1 111 ? 2.466 8.612 -10.212 1.00 59.72 111 GLY A O 1
ATOM 847 N N . ILE A 1 112 ? 1.574 7.609 -11.989 1.00 56.69 112 ILE A N 1
ATOM 848 C CA . ILE A 1 112 ? 2.594 6.533 -12.001 1.00 56.69 112 ILE A CA 1
ATOM 849 C C . ILE A 1 112 ? 3.356 6.375 -13.326 1.00 56.69 112 ILE A C 1
ATOM 851 O O . ILE A 1 112 ? 4.436 5.775 -13.332 1.00 56.69 112 ILE A O 1
ATOM 855 N N . GLY A 1 113 ? 2.896 6.990 -14.418 1.00 53.44 113 GLY A N 1
ATOM 856 C CA . GLY A 1 113 ? 3.558 6.909 -15.726 1.00 53.44 113 GLY A CA 1
ATOM 857 C C . GLY A 1 113 ? 4.909 7.643 -15.822 1.00 53.44 113 GLY A C 1
ATOM 858 O O . GLY A 1 113 ? 5.299 8.412 -14.949 1.00 53.44 113 GLY A O 1
ATOM 859 N N . ASN A 1 114 ? 5.620 7.481 -16.948 1.00 47.34 114 ASN A N 1
ATOM 860 C CA . ASN A 1 114 ? 6.838 8.259 -17.279 1.00 47.34 114 ASN A CA 1
ATOM 861 C C . ASN A 1 114 ? 6.596 9.782 -17.374 1.00 47.34 114 ASN A C 1
ATOM 863 O O . ASN A 1 114 ? 7.541 10.573 -17.436 1.00 47.34 114 ASN A O 1
ATOM 867 N N . GLU A 1 115 ? 5.330 10.191 -17.396 1.00 43.06 115 GLU A N 1
ATOM 868 C CA . GLU A 1 115 ? 4.884 11.581 -17.329 1.00 43.06 115 GLU A CA 1
ATOM 869 C C . GLU A 1 115 ? 4.841 12.126 -15.896 1.00 43.06 115 GLU A C 1
ATOM 871 O O . GLU A 1 115 ? 4.626 13.324 -15.711 1.00 43.06 115 GLU A O 1
ATOM 876 N N . TYR A 1 116 ? 5.180 11.304 -14.893 1.00 44.31 116 TYR A N 1
ATOM 877 C CA . TYR A 1 116 ? 5.517 11.727 -13.534 1.00 44.31 116 TYR A CA 1
ATOM 878 C C . TYR A 1 116 ? 6.869 12.464 -13.508 1.00 44.31 116 TYR A C 1
ATOM 880 O O . TYR A 1 116 ? 7.834 12.094 -12.846 1.00 44.31 116 TYR A O 1
ATOM 888 N N . ARG A 1 117 ? 6.936 13.555 -14.278 1.00 36.22 117 ARG A N 1
ATOM 889 C CA . ARG A 1 117 ? 7.917 14.638 -14.168 1.00 36.22 117 ARG A CA 1
ATOM 890 C C . ARG A 1 117 ? 7.539 15.622 -13.064 1.00 36.22 117 ARG A C 1
ATOM 892 O O . ARG A 1 117 ? 8.113 16.708 -12.992 1.00 36.22 117 ARG A O 1
ATOM 899 N N . ALA A 1 118 ? 6.589 15.269 -12.203 1.00 39.06 118 ALA A N 1
ATOM 900 C CA . ALA A 1 118 ? 6.421 15.954 -10.942 1.00 39.06 118 ALA A CA 1
ATOM 901 C C . ALA A 1 118 ? 7.615 15.569 -10.066 1.00 39.06 118 ALA A C 1
ATOM 903 O O . ALA A 1 118 ? 7.564 14.636 -9.287 1.00 39.06 118 ALA A O 1
ATOM 904 N N . ILE A 1 119 ? 8.704 16.321 -10.194 1.00 43.50 119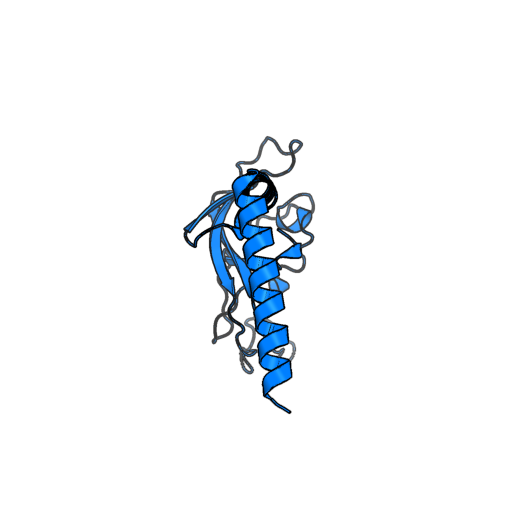 ILE A N 1
ATOM 905 C CA . ILE A 1 119 ? 9.812 16.376 -9.228 1.00 43.50 119 ILE A CA 1
ATOM 906 C C . ILE A 1 119 ? 9.311 17.040 -7.913 1.00 43.50 119 ILE A C 1
ATOM 908 O O . ILE A 1 119 ? 10.095 17.510 -7.104 1.00 43.50 119 ILE A O 1
ATOM 912 N N . ASN A 1 120 ? 7.991 17.162 -7.726 1.00 47.56 120 ASN A N 1
ATOM 913 C CA . ASN A 1 120 ? 7.337 18.005 -6.737 1.00 47.56 120 ASN A CA 1
ATOM 914 C C . ASN A 1 120 ? 5.892 17.532 -6.498 1.00 47.56 120 ASN A C 1
ATOM 916 O O . ASN A 1 120 ? 4.961 18.115 -7.047 1.00 47.56 120 ASN A O 1
ATOM 920 N N . GLY A 1 121 ? 5.685 16.527 -5.654 1.00 51.50 121 GLY A N 1
ATOM 921 C CA . GLY A 1 121 ? 4.424 16.384 -4.916 1.00 51.50 121 GLY A CA 1
ATOM 922 C C . GLY A 1 121 ? 3.618 15.125 -5.186 1.00 51.50 121 GLY A C 1
ATOM 923 O O . GLY A 1 121 ? 2.502 15.044 -4.691 1.00 51.50 121 GLY A O 1
ATOM 924 N N . GLY A 1 122 ? 4.170 14.153 -5.910 1.00 60.31 122 GLY A N 1
ATOM 925 C CA . GLY A 1 122 ? 3.549 12.850 -6.103 1.00 60.31 122 GLY A CA 1
ATOM 926 C C . GLY A 1 122 ? 3.379 12.009 -4.832 1.00 60.31 122 GLY A C 1
ATOM 927 O O . GLY A 1 122 ? 4.114 12.236 -3.879 1.00 60.31 122 GLY A O 1
ATOM 928 N N . VAL A 1 123 ? 2.534 10.960 -4.818 1.00 63.97 123 VAL A N 1
ATOM 929 C CA . VAL A 1 123 ? 2.447 10.021 -3.668 1.00 63.97 123 VAL A CA 1
ATOM 930 C C . VAL A 1 123 ? 3.831 9.481 -3.300 1.00 63.97 123 VAL A C 1
ATOM 932 O O . VAL A 1 123 ? 4.182 9.388 -2.129 1.00 63.97 123 VAL A O 1
ATOM 935 N N . ARG A 1 124 ? 4.669 9.220 -4.314 1.00 61.97 124 ARG A N 1
ATOM 936 C CA . ARG A 1 124 ? 6.055 8.777 -4.133 1.00 61.97 124 ARG A CA 1
ATOM 937 C C . ARG A 1 124 ? 6.961 9.869 -3.572 1.00 61.97 124 ARG A C 1
ATOM 939 O O . ARG A 1 124 ? 7.837 9.540 -2.785 1.00 61.97 124 ARG A O 1
ATOM 946 N N . ASP A 1 125 ? 6.762 11.135 -3.922 1.00 64.50 125 ASP A N 1
ATOM 947 C CA . ASP A 1 125 ? 7.5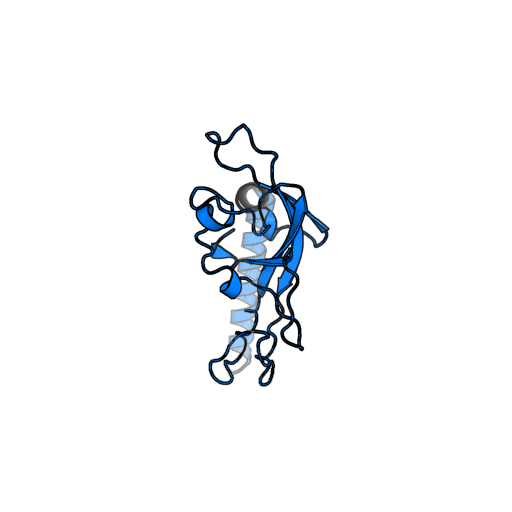29 12.232 -3.320 1.00 64.50 125 ASP A CA 1
A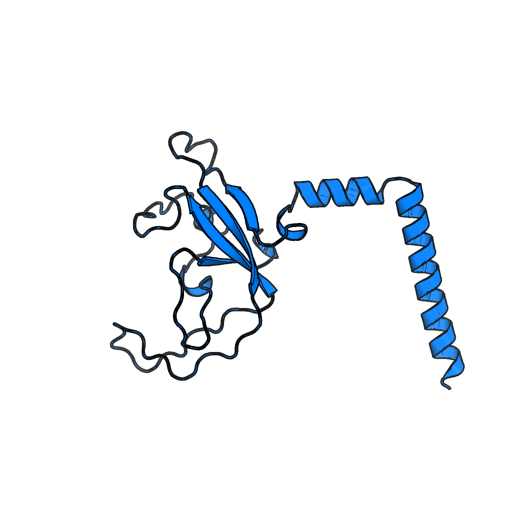TOM 948 C C . ASP A 1 125 ? 7.108 12.454 -1.867 1.00 64.50 125 ASP A C 1
ATOM 950 O O . ASP A 1 125 ? 7.962 12.587 -0.993 1.00 64.50 125 ASP A O 1
ATOM 954 N N . VAL A 1 126 ? 5.797 12.422 -1.606 1.00 64.25 126 VAL A N 1
ATOM 955 C CA . VAL A 1 126 ? 5.203 12.577 -0.272 1.00 64.25 126 VAL A CA 1
ATOM 956 C C . VAL A 1 126 ? 5.757 11.527 0.689 1.00 64.25 126 VAL A C 1
ATOM 958 O O . VAL A 1 126 ? 6.119 11.856 1.815 1.00 64.25 126 VAL A O 1
ATOM 961 N N . ILE A 1 127 ? 5.903 10.280 0.233 1.00 67.56 127 ILE A N 1
ATOM 962 C CA . ILE A 1 127 ? 6.446 9.182 1.048 1.00 67.56 127 ILE A CA 1
ATOM 963 C C . ILE A 1 127 ? 7.959 8.962 0.851 1.00 67.56 127 ILE A C 1
ATOM 965 O O . ILE A 1 127 ? 8.529 8.003 1.383 1.00 67.56 127 ILE A O 1
ATOM 969 N N . GLY A 1 128 ? 8.639 9.799 0.060 1.00 67.62 128 GLY A N 1
ATOM 970 C CA . GLY A 1 128 ? 10.068 9.669 -0.251 1.00 67.62 128 GLY A CA 1
ATOM 971 C C . GLY A 1 128 ? 10.455 8.314 -0.864 1.00 67.62 128 GLY A C 1
ATOM 972 O O . GLY A 1 128 ? 11.472 7.733 -0.484 1.00 67.62 128 GLY A O 1
ATOM 973 N N . ALA A 1 129 ? 9.620 7.753 -1.739 1.00 70.06 129 ALA A N 1
ATOM 974 C CA . ALA A 1 129 ? 9.833 6.489 -2.441 1.00 70.06 129 ALA A CA 1
ATOM 975 C C . ALA A 1 129 ? 10.688 6.658 -3.715 1.00 70.06 129 ALA A C 1
ATOM 977 O O . ALA A 1 129 ? 10.259 6.349 -4.830 1.00 70.06 129 ALA A O 1
ATOM 978 N N . TRP A 1 130 ? 11.921 7.150 -3.540 1.00 72.44 130 TRP A N 1
ATOM 979 C CA . TRP A 1 130 ? 12.934 7.270 -4.595 1.00 72.44 130 TRP A CA 1
ATOM 980 C C . TRP A 1 130 ? 14.191 6.460 -4.218 1.00 72.44 130 TRP A C 1
ATOM 982 O O . TRP A 1 130 ? 14.656 6.610 -3.087 1.00 72.44 130 TRP A O 1
ATOM 992 N N . PRO A 1 131 ? 14.794 5.662 -5.128 1.00 74.19 131 PRO A N 1
ATOM 993 C CA . PRO A 1 131 ? 14.405 5.431 -6.524 1.00 74.19 131 PRO A CA 1
ATOM 994 C C . PRO A 1 131 ? 13.214 4.502 -6.682 1.00 74.19 131 PRO A C 1
ATOM 996 O O . PRO A 1 131 ? 13.083 3.526 -5.957 1.00 74.19 131 PRO A O 1
ATOM 999 N N . ARG A 1 132 ? 12.430 4.724 -7.747 1.00 75.44 132 ARG A N 1
ATOM 1000 C CA . ARG A 1 132 ? 11.286 3.874 -8.131 1.00 75.44 132 ARG A CA 1
ATOM 1001 C C . ARG A 1 132 ? 11.614 2.375 -8.120 1.00 75.44 132 ARG A C 1
ATOM 1003 O O . ARG A 1 132 ? 10.807 1.582 -7.658 1.00 75.44 132 ARG A O 1
ATOM 1010 N N . ARG A 1 133 ? 12.812 2.004 -8.582 1.00 77.88 133 ARG A N 1
ATOM 1011 C CA . ARG A 1 133 ? 13.269 0.606 -8.680 1.00 77.88 133 ARG A CA 1
ATOM 1012 C C . ARG A 1 133 ? 13.337 -0.138 -7.341 1.00 77.88 133 ARG A C 1
ATOM 1014 O O . ARG A 1 133 ? 13.324 -1.365 -7.345 1.00 77.88 133 ARG A O 1
ATOM 1021 N N . ASP A 1 134 ? 13.447 0.592 -6.231 1.00 82.81 134 ASP A N 1
ATOM 1022 C CA . ASP A 1 134 ? 13.543 0.021 -4.883 1.00 82.81 134 ASP A CA 1
ATOM 1023 C C . ASP A 1 134 ? 12.150 -0.331 -4.324 1.00 82.81 134 ASP A C 1
ATOM 1025 O O . ASP A 1 134 ? 12.039 -0.947 -3.269 1.00 82.81 134 ASP A O 1
ATOM 1029 N N . TYR A 1 135 ? 11.091 0.036 -5.053 1.00 85.50 135 TYR A N 1
ATOM 1030 C CA . TYR A 1 135 ? 9.687 -0.181 -4.706 1.00 85.50 135 TYR A CA 1
ATOM 1031 C C . TYR A 1 135 ? 8.957 -1.028 -5.758 1.00 85.50 135 TYR A C 1
ATOM 1033 O O . TYR A 1 135 ? 7.732 -1.115 -5.736 1.00 85.50 135 TYR A O 1
ATOM 1041 N N . TRP A 1 136 ? 9.681 -1.629 -6.708 1.00 86.69 136 TRP A N 1
ATOM 1042 C CA . TRP A 1 136 ? 9.090 -2.566 -7.660 1.00 86.69 136 TRP A CA 1
ATOM 1043 C C . TRP A 1 136 ? 8.813 -3.920 -7.007 1.00 86.69 136 TRP A C 1
ATOM 1045 O O . TRP A 1 136 ? 9.562 -4.404 -6.152 1.00 86.69 136 TRP A O 1
ATOM 1055 N N . VAL A 1 137 ? 7.727 -4.538 -7.459 1.00 88.00 137 VAL A N 1
ATOM 1056 C CA . VAL A 1 137 ? 7.424 -5.936 -7.172 1.00 88.00 137 VAL A CA 1
ATOM 1057 C C . VAL A 1 137 ? 7.930 -6.749 -8.351 1.00 88.00 137 VAL A C 1
ATOM 1059 O O . VAL A 1 137 ? 7.431 -6.590 -9.464 1.00 88.00 137 VAL A O 1
ATOM 1062 N N . TYR A 1 138 ? 8.950 -7.562 -8.105 1.00 87.31 138 TYR A N 1
ATOM 1063 C CA . TYR A 1 138 ? 9.539 -8.438 -9.099 1.00 87.31 138 TYR A CA 1
ATOM 1064 C C . TYR A 1 138 ?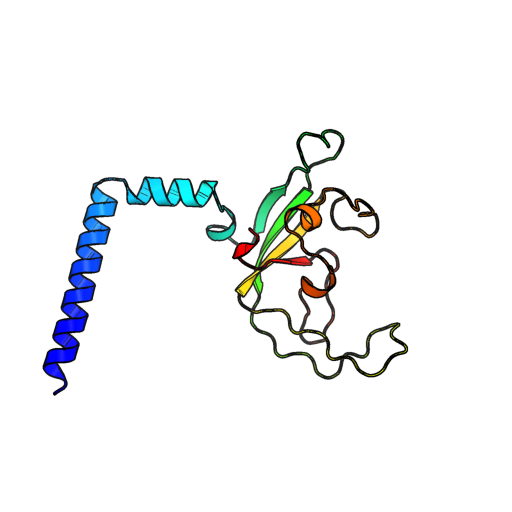 8.924 -9.832 -8.980 1.00 87.31 138 TYR A C 1
ATOM 1066 O O . TYR A 1 138 ? 8.674 -10.301 -7.869 1.00 87.31 138 TYR A O 1
ATOM 1074 N N . ASP A 1 139 ? 8.698 -10.481 -10.116 1.00 84.75 139 ASP A N 1
ATOM 1075 C CA . ASP A 1 139 ? 8.399 -11.907 -10.174 1.00 84.75 139 ASP A CA 1
ATOM 1076 C C . ASP A 1 139 ? 9.685 -12.755 -10.074 1.00 84.75 139 ASP A C 1
ATOM 1078 O O . ASP A 1 139 ? 10.809 -12.244 -9.988 1.00 84.75 139 ASP A O 1
ATOM 1082 N N . GLN A 1 140 ? 9.523 -14.076 -10.119 1.00 81.06 140 GLN A N 1
ATOM 1083 C CA . GLN A 1 140 ? 10.621 -15.046 -10.032 1.00 81.06 140 GLN A CA 1
ATOM 1084 C C . GLN A 1 140 ? 11.614 -14.935 -11.202 1.00 81.06 140 GLN A C 1
ATOM 1086 O O . GLN A 1 140 ? 12.804 -15.244 -11.060 1.00 81.06 140 GLN A O 1
ATOM 1091 N N . ASP A 1 141 ? 11.138 -14.440 -12.343 1.00 81.69 141 ASP A N 1
ATOM 1092 C CA . ASP A 1 141 ? 11.920 -14.175 -13.548 1.00 81.69 141 ASP A CA 1
ATOM 1093 C C . ASP A 1 141 ? 12.556 -12.769 -13.524 1.00 81.69 141 ASP A C 1
ATOM 1095 O O . ASP A 1 141 ? 13.253 -12.382 -14.463 1.00 81.69 141 ASP A O 1
ATOM 1099 N N . GLY A 1 142 ? 12.350 -12.013 -12.437 1.00 81.62 142 GLY A N 1
ATOM 1100 C CA . GLY A 1 142 ? 12.795 -10.640 -12.209 1.00 81.62 142 GLY A CA 1
ATOM 1101 C C . GLY A 1 142 ? 12.174 -9.600 -13.138 1.00 81.62 142 GLY A C 1
ATOM 1102 O O . GLY A 1 142 ? 12.742 -8.512 -13.284 1.00 81.62 142 GLY A O 1
ATOM 1103 N N . ASN A 1 143 ? 11.033 -9.907 -13.756 1.00 84.94 143 ASN A N 1
ATOM 1104 C CA . ASN A 1 143 ? 10.196 -8.910 -14.416 1.00 84.94 143 ASN A CA 1
ATOM 1105 C C . ASN A 1 143 ? 9.352 -8.174 -13.374 1.00 84.94 143 ASN A C 1
ATOM 1107 O O . ASN A 1 143 ? 9.168 -8.651 -12.260 1.00 84.94 143 ASN A O 1
ATOM 1111 N N . TYR A 1 144 ? 8.833 -7.005 -13.735 1.00 87.81 144 TYR A N 1
ATOM 1112 C CA . TYR A 1 144 ? 7.922 -6.233 -12.894 1.00 87.81 144 TYR A CA 1
ATOM 1113 C C . TYR A 1 144 ? 6.829 -5.604 -13.759 1.00 87.81 144 TYR A C 1
ATOM 1115 O O . TYR A 1 144 ? 7.030 -5.351 -14.949 1.00 87.81 144 TYR A O 1
ATOM 1123 N N . GLU A 1 145 ? 5.678 -5.329 -13.151 1.00 86.69 145 GLU A N 1
ATOM 1124 C CA . GLU A 1 145 ? 4.612 -4.537 -13.765 1.00 86.69 145 GLU A CA 1
ATOM 1125 C C . GLU A 1 145 ? 4.815 -3.058 -13.414 1.00 86.69 145 GLU A C 1
ATOM 1127 O O . GLU A 1 145 ? 4.995 -2.712 -12.248 1.00 86.69 145 GLU A O 1
ATOM 1132 N N . ASP A 1 146 ? 4.780 -2.169 -14.410 1.00 83.81 146 ASP A N 1
ATOM 1133 C CA . ASP A 1 146 ? 5.047 -0.737 -14.210 1.00 83.81 146 ASP A CA 1
ATOM 1134 C C . ASP A 1 146 ? 4.077 -0.081 -13.206 1.00 83.81 146 ASP A C 1
ATOM 1136 O O . ASP A 1 146 ? 4.483 0.774 -12.404 1.00 83.81 146 ASP A O 1
ATOM 1140 N N . ASP A 1 147 ? 2.823 -0.525 -13.222 1.00 87.44 147 ASP A N 1
ATOM 1141 C CA . ASP A 1 147 ? 1.741 0.023 -12.403 1.00 87.44 147 ASP A CA 1
ATOM 1142 C C . ASP A 1 147 ? 1.658 -0.614 -11.014 1.00 87.44 147 ASP A C 1
ATOM 1144 O O . ASP A 1 147 ? 0.870 -0.170 -10.180 1.00 87.44 147 ASP A O 1
ATOM 1148 N N . VAL A 1 148 ? 2.486 -1.626 -10.735 1.00 89.88 148 VAL A N 1
ATOM 1149 C CA . VAL A 1 148 ? 2.541 -2.295 -9.436 1.00 89.88 148 VAL A CA 1
ATOM 1150 C C . VAL A 1 148 ? 3.776 -1.842 -8.671 1.00 89.88 148 VAL A C 1
ATOM 1152 O O . VAL A 1 148 ? 4.906 -1.849 -9.162 1.00 89.88 148 VAL A O 1
ATOM 1155 N N . PHE A 1 149 ? 3.567 -1.448 -7.424 1.00 89.06 149 PHE A N 1
ATOM 1156 C CA . PHE A 1 149 ? 4.647 -1.101 -6.513 1.00 89.06 149 PHE A CA 1
ATOM 1157 C C . PHE A 1 149 ? 4.330 -1.588 -5.106 1.00 89.06 149 PHE A C 1
ATOM 1159 O O . PHE A 1 149 ? 3.188 -1.913 -4.779 1.00 89.06 149 PHE A O 1
ATOM 1166 N N . CYS A 1 150 ? 5.352 -1.644 -4.265 1.00 90.81 150 CYS A N 1
ATOM 1167 C CA . CYS A 1 150 ? 5.205 -1.969 -2.860 1.00 90.81 150 CYS A CA 1
ATOM 1168 C C . CYS A 1 150 ? 5.744 -0.851 -1.973 1.00 90.81 150 CYS A C 1
ATOM 1170 O O . CYS A 1 150 ? 6.648 -0.120 -2.365 1.00 90.81 150 CYS A O 1
ATOM 1172 N N . LEU A 1 151 ? 5.186 -0.711 -0.774 1.00 88.94 151 LEU A N 1
ATOM 1173 C CA . LEU A 1 151 ? 5.626 0.233 0.246 1.00 88.94 151 LEU A CA 1
ATOM 1174 C C . LEU A 1 151 ? 5.904 -0.501 1.554 1.00 88.94 151 LEU A C 1
ATOM 1176 O O . LEU A 1 151 ? 5.150 -1.406 1.927 1.00 88.94 151 LEU A O 1
ATOM 1180 N N . PRO A 1 152 ? 6.954 -0.115 2.290 1.00 88.00 152 PRO A N 1
ATOM 1181 C CA . PRO A 1 152 ? 7.134 -0.634 3.627 1.00 88.00 152 PRO A CA 1
ATOM 1182 C C . PRO A 1 152 ? 5.987 -0.133 4.530 1.00 88.00 152 PRO A C 1
ATOM 1184 O O . PRO A 1 152 ? 5.508 0.988 4.329 1.00 88.00 152 PRO A O 1
ATOM 1187 N N . PRO A 1 153 ? 5.528 -0.923 5.519 1.00 84.31 153 PRO A N 1
ATOM 1188 C CA . PRO A 1 153 ? 4.391 -0.554 6.366 1.00 84.31 153 PRO A CA 1
ATOM 1189 C C . PRO A 1 153 ? 4.527 0.805 7.064 1.00 84.31 153 PRO A C 1
ATOM 1191 O O . PRO A 1 153 ? 3.530 1.484 7.264 1.00 84.31 153 PRO A O 1
ATOM 1194 N N . GLU A 1 154 ? 5.746 1.223 7.404 1.00 80.50 154 GLU A N 1
ATOM 1195 C CA . GLU A 1 154 ? 6.036 2.513 8.037 1.00 80.50 154 GLU A CA 1
ATOM 1196 C C . GLU A 1 154 ? 5.886 3.736 7.114 1.00 80.50 154 GLU A C 1
ATOM 1198 O O . GLU A 1 154 ? 6.023 4.865 7.582 1.00 80.50 154 GLU A O 1
ATOM 1203 N N . LYS A 1 155 ? 5.646 3.529 5.813 1.00 75.38 155 LYS A N 1
ATOM 1204 C CA . LYS A 1 155 ? 5.416 4.594 4.822 1.00 75.38 155 LYS A CA 1
ATOM 1205 C C . LYS A 1 155 ? 3.944 4.750 4.416 1.00 75.38 155 LYS A C 1
ATOM 1207 O O . LYS A 1 155 ? 3.672 5.512 3.488 1.00 75.38 155 LYS A O 1
ATOM 1212 N N . CYS A 1 156 ? 3.033 4.032 5.072 1.00 67.00 156 CYS A N 1
ATOM 1213 C CA . CYS A 1 156 ? 1.590 4.146 4.869 1.00 67.00 156 CYS A CA 1
ATOM 1214 C C . CYS A 1 156 ? 0.905 4.986 5.942 1.00 67.00 156 CYS A C 1
ATOM 1216 O O . CYS A 1 156 ? 1.365 4.965 7.105 1.00 67.00 156 CYS A O 1
#

Radius of gyration: 21.67 Å; Cα contacts (8 Å, |Δi|>4): 212; chains: 1; bounding box: 45×52×59 Å

Solvent-accessible surface area (backbone atoms only — not comparable to full-atom values): 9300 Å² total; per-residue (Å²): 129,66,70,65,58,55,52,56,53,52,51,57,49,50,56,50,51,51,51,49,50,51,34,54,74,67,46,55,46,58,52,51,50,50,51,45,41,72,74,38,47,74,84,76,58,55,68,70,44,76,45,78,47,69,58,56,90,91,46,75,89,58,72,53,30,32,32,31,32,68,43,60,38,66,73,49,79,55,35,84,74,50,74,62,89,86,56,97,59,76,90,58,69,48,81,48,33,64,54,70,17,43,25,34,32,62,76,46,58,71,74,74,52,95,76,52,72,58,94,70,56,39,77,45,56,73,56,61,54,74,61,62,80,83,28,43,47,51,51,85,78,59,48,65,54,87,52,35,34,41,40,55,71,91,66,101

Mean predicted aligned error: 12.12 Å

pLDDT: mean 72.95, std 15.81, range [36.22, 96.88]

Foldseek 3Di:
DPPVVVVVVVVVVVVVVVVVVVCVVVCVVVVVVVVVCVVQVLVVDDFQDKDWADWPPVPVVWDTWIKTWHFWDAFDDFQQDQDDDPDPDDRDTQDTQDGGFTKIFTDDTPQQDPVVPCPDTGLCVVLVVPPQSNFFHADNSRDTDSRMGTHHSVSD

Organism: NCBI:txid156173

Secondary structure (DSSP, 8-state):
--HHHHHHHHHHHHHHHHHHHHHHHTSHHHHHHHHHHHH-GGGGPPTT-EEEEPP-GGGTTSPPEEEEEEEE---PPPPTT---TT--SS-PPPPPPPTTPEEEEEEESSSSSTT---SSS-HHHHTT--SGGGGEEE-TTS-EEEEEEEE-GGG-